Protein AF-A0AAQ3N7S5-F1 (afdb_monomer)

Foldseek 3Di:
DDDPDDDLPAAEQPDPLLPDDCCVQQVQQDPPAGDHLQRCLVVVVRLVPPSHCVVVVNVVNNCVVNVDDPCPCVVRQADPPVGNDPPPHDHPDDPPPDDPPPDDDPPPPPDPVPVVVVVVVVVVVVVVD

InterPro domains:
  IPR039307 GPI-anchored protein LORELEI-like [PTHR31533] (11-122)
  IPR058888 GPI-anchored protein LLG1-like domain [PF26578] (15-84)

Structure (mmCIF, N/CA/C/O backbone):
data_AF-A0AAQ3N7S5-F1
#
_entry.id   AF-A0AAQ3N7S5-F1
#
loop_
_atom_site.group_PDB
_atom_site.id
_atom_site.type_symbol
_atom_site.label_atom_id
_atom_site.label_alt_id
_atom_site.label_comp_id
_atom_site.label_asym_id
_atom_site.label_entity_id
_atom_site.label_seq_id
_atom_site.pdbx_PDB_ins_code
_atom_site.Cartn_x
_atom_site.Cartn_y
_atom_site.Cartn_z
_atom_site.occupancy
_atom_site.B_iso_or_equiv
_atom_site.auth_seq_id
_atom_site.auth_comp_id
_atom_site.auth_asym_id
_atom_site.auth_atom_id
_atom_site.pdbx_PDB_model_num
ATOM 1 N N . MET A 1 1 ? 23.655 20.680 -6.742 1.00 36.31 1 MET A N 1
ATOM 2 C CA . MET A 1 1 ? 22.828 19.786 -7.574 1.00 36.31 1 MET A CA 1
ATOM 3 C C . MET A 1 1 ? 23.211 18.390 -7.134 1.00 36.31 1 MET A C 1
ATOM 5 O O . MET A 1 1 ? 24.316 17.972 -7.435 1.00 36.31 1 MET A O 1
ATOM 9 N N . VAL A 1 2 ? 22.429 17.795 -6.232 1.00 39.31 2 VAL A N 1
ATOM 10 C CA . VAL A 1 2 ? 22.765 16.486 -5.655 1.00 39.31 2 VAL A CA 1
ATOM 11 C C . VAL A 1 2 ? 22.637 15.457 -6.771 1.00 39.31 2 VAL A C 1
ATOM 13 O O . VAL A 1 2 ? 21.566 15.323 -7.357 1.00 39.31 2 VAL A O 1
ATOM 16 N N . GLU A 1 3 ? 23.744 14.793 -7.093 1.00 46.81 3 GLU A N 1
ATOM 17 C CA . GLU A 1 3 ? 23.756 13.599 -7.929 1.00 46.81 3 GLU A CA 1
ATOM 18 C C . GLU A 1 3 ? 22.925 12.516 -7.241 1.00 46.81 3 GLU A C 1
ATOM 20 O O . GLU A 1 3 ? 23.340 11.946 -6.233 1.00 46.81 3 GLU A O 1
ATOM 25 N N . VAL A 1 4 ? 21.761 12.203 -7.805 1.00 54.94 4 VAL A N 1
ATOM 26 C CA . VAL A 1 4 ? 21.118 10.906 -7.584 1.00 54.94 4 VAL A CA 1
ATOM 27 C C . VAL A 1 4 ? 21.798 9.929 -8.540 1.00 54.94 4 VAL A C 1
ATOM 29 O O . VAL A 1 4 ? 21.282 9.572 -9.595 1.00 54.94 4 VAL A O 1
ATOM 32 N N . ILE A 1 5 ? 23.032 9.558 -8.204 1.00 64.88 5 ILE A N 1
ATOM 33 C CA . ILE A 1 5 ? 23.628 8.335 -8.725 1.00 64.88 5 ILE A CA 1
ATOM 34 C C . ILE A 1 5 ? 22.909 7.172 -8.041 1.00 64.88 5 ILE A C 1
ATOM 36 O O . ILE A 1 5 ? 23.002 7.012 -6.827 1.00 64.88 5 ILE A O 1
ATOM 40 N N . ASN A 1 6 ? 22.236 6.357 -8.856 1.00 59.03 6 ASN A N 1
ATOM 41 C CA . ASN A 1 6 ? 21.743 5.018 -8.525 1.00 59.03 6 ASN A CA 1
ATOM 42 C C . ASN A 1 6 ? 20.354 4.904 -7.870 1.00 59.03 6 ASN A C 1
ATOM 44 O O . ASN A 1 6 ? 20.206 4.253 -6.839 1.00 59.03 6 ASN A O 1
ATOM 48 N N . GLU A 1 7 ? 19.311 5.416 -8.523 1.00 49.72 7 GLU A N 1
ATOM 49 C CA . GLU A 1 7 ? 17.984 4.819 -8.358 1.00 49.72 7 GLU A CA 1
ATOM 50 C C . GLU A 1 7 ? 17.703 3.917 -9.553 1.00 49.72 7 GLU A C 1
ATOM 52 O O . GLU A 1 7 ? 17.741 4.331 -10.712 1.00 49.72 7 GLU A O 1
ATOM 57 N N . LYS A 1 8 ? 17.439 2.645 -9.256 1.00 59.12 8 LYS A N 1
ATOM 58 C CA . LYS A 1 8 ? 16.648 1.763 -10.107 1.00 59.12 8 LYS A CA 1
ATOM 59 C C . LYS A 1 8 ? 15.524 2.614 -10.706 1.00 59.12 8 LYS A C 1
ATOM 61 O O . LYS A 1 8 ? 14.742 3.177 -9.949 1.00 59.12 8 LYS A O 1
ATOM 66 N N . LEU A 1 9 ? 15.481 2.771 -12.030 1.00 61.06 9 LEU A N 1
ATOM 67 C CA . LEU A 1 9 ? 14.366 3.454 -12.680 1.00 61.06 9 LEU A CA 1
ATOM 68 C C . LEU A 1 9 ? 13.129 2.576 -12.463 1.00 61.06 9 LEU A C 1
ATOM 70 O O . LEU A 1 9 ? 12.853 1.686 -13.265 1.00 61.06 9 LEU A O 1
ATOM 74 N N . CYS A 1 10 ? 12.452 2.755 -11.331 1.00 75.94 10 CYS A N 1
ATOM 75 C CA . CYS A 1 10 ? 11.219 2.055 -11.034 1.00 75.94 10 CYS A CA 1
ATOM 76 C C . CYS A 1 10 ? 10.200 2.506 -12.075 1.00 75.94 10 CYS A C 1
ATOM 78 O O . CYS A 1 10 ? 9.909 3.698 -12.205 1.00 75.94 10 CYS A O 1
ATOM 80 N N . ALA A 1 11 ? 9.700 1.558 -12.862 1.00 91.19 11 ALA A N 1
ATOM 81 C CA . ALA A 1 11 ? 8.666 1.838 -13.837 1.00 91.19 11 ALA A CA 1
ATOM 82 C C . ALA A 1 11 ? 7.422 2.390 -13.128 1.00 91.19 11 ALA A C 1
ATOM 84 O O . ALA A 1 11 ? 7.128 2.046 -11.980 1.00 91.19 11 ALA A O 1
ATOM 85 N N . ALA A 1 12 ? 6.683 3.250 -13.825 1.00 92.19 12 ALA A N 1
ATOM 86 C CA . ALA A 1 12 ? 5.434 3.770 -13.297 1.00 92.19 12 ALA A CA 1
ATOM 87 C C . ALA A 1 12 ? 4.425 2.631 -13.088 1.00 92.19 12 ALA A C 1
ATOM 89 O O . ALA A 1 12 ? 4.245 1.776 -13.964 1.00 92.19 12 ALA A O 1
ATOM 90 N N . CYS A 1 13 ? 3.749 2.649 -11.943 1.00 93.81 13 CYS A N 1
ATOM 91 C CA . CYS A 1 13 ? 2.667 1.732 -11.643 1.00 93.81 13 CYS A CA 1
ATOM 92 C C . CYS A 1 13 ? 1.519 1.899 -12.641 1.00 93.81 13 CYS A C 1
ATOM 94 O O . CYS A 1 13 ? 1.099 3.018 -12.937 1.00 93.81 13 CYS A O 1
ATOM 96 N N . LYS A 1 14 ? 0.992 0.781 -13.146 1.00 95.06 14 LYS A N 1
ATOM 97 C CA . LYS A 1 14 ? -0.157 0.778 -14.066 1.00 95.06 14 LYS A CA 1
ATOM 98 C C . LYS A 1 14 ? -1.506 0.697 -13.351 1.00 95.06 14 LYS A C 1
ATOM 100 O O . LYS A 1 14 ? -2.534 0.902 -13.992 1.00 95.06 14 LYS A O 1
ATOM 105 N N . VAL A 1 15 ? -1.506 0.391 -12.054 1.00 95.25 15 VAL A N 1
ATOM 106 C CA . VAL A 1 15 ? -2.715 0.354 -11.229 1.00 95.25 15 VAL A CA 1
ATOM 107 C C . VAL A 1 15 ? -3.126 1.780 -10.882 1.00 95.25 15 VAL A C 1
ATOM 109 O O . VAL A 1 15 ? -2.343 2.553 -10.329 1.00 95.25 15 VAL A O 1
ATOM 112 N N . ASP A 1 16 ? -4.377 2.114 -11.178 1.00 95.19 16 ASP A N 1
ATOM 113 C CA . ASP A 1 16 ? -4.980 3.378 -10.776 1.00 95.19 16 ASP A CA 1
ATOM 114 C C . ASP A 1 16 ? -5.376 3.308 -9.298 1.00 95.19 16 ASP A C 1
ATOM 116 O O . ASP A 1 16 ? -6.499 2.926 -8.961 1.00 95.19 16 ASP A O 1
ATOM 120 N N . PHE A 1 17 ? -4.421 3.603 -8.413 1.00 94.88 17 PHE A N 1
ATOM 121 C CA . PHE A 1 17 ? -4.668 3.659 -6.973 1.00 94.88 17 PHE A CA 1
ATOM 122 C C . PHE A 1 17 ? -5.505 4.877 -6.569 1.00 94.88 17 PHE A C 1
ATOM 124 O O . PHE A 1 17 ? -6.259 4.786 -5.608 1.00 94.88 17 PHE A O 1
ATOM 131 N N . GLU A 1 18 ? -5.457 5.976 -7.322 1.00 94.00 18 GLU A N 1
ATOM 132 C CA . GLU A 1 18 ? -6.216 7.196 -7.019 1.00 94.00 18 GLU A CA 1
ATOM 133 C C . GLU A 1 18 ? -7.718 6.927 -6.913 1.00 94.00 18 GLU A C 1
ATOM 135 O O . GLU A 1 18 ? -8.377 7.383 -5.978 1.00 94.00 18 GLU A O 1
ATOM 140 N N . ASN A 1 19 ? -8.243 6.118 -7.835 1.00 93.19 19 ASN A N 1
ATOM 141 C CA . ASN A 1 19 ? -9.672 5.832 -7.937 1.00 93.19 19 ASN A CA 1
ATOM 142 C C . ASN A 1 19 ? -10.103 4.529 -7.235 1.00 93.19 19 ASN A C 1
ATOM 144 O O . ASN A 1 19 ? -11.203 4.027 -7.482 1.00 93.19 19 ASN A O 1
ATOM 148 N N . GLN A 1 20 ? -9.275 3.963 -6.347 1.00 93.25 20 GLN A N 1
ATOM 149 C CA . GLN A 1 20 ? -9.645 2.758 -5.592 1.00 93.25 20 GLN A CA 1
ATOM 150 C C . GLN A 1 20 ? -10.631 3.037 -4.454 1.00 93.25 20 GLN A C 1
ATOM 152 O O . GLN A 1 20 ? -10.735 4.134 -3.906 1.00 93.25 20 GLN A O 1
ATOM 157 N N . ASN A 1 21 ? -11.356 1.994 -4.038 1.00 91.44 21 ASN A N 1
ATOM 158 C CA . ASN A 1 21 ? -12.276 2.084 -2.908 1.00 91.44 21 ASN A CA 1
ATOM 159 C C . ASN A 1 21 ? -11.536 1.958 -1.563 1.00 91.44 21 ASN A C 1
ATOM 161 O O . ASN A 1 21 ? -11.380 0.869 -1.003 1.00 91.44 21 ASN A O 1
ATOM 165 N N . TYR A 1 22 ? -11.151 3.102 -1.002 1.00 89.31 22 TYR A N 1
ATOM 166 C CA . TYR A 1 22 ? -10.499 3.193 0.309 1.00 89.31 22 TYR A CA 1
ATOM 167 C C . TYR A 1 22 ? -11.436 2.971 1.503 1.00 89.31 22 TYR A C 1
ATOM 169 O O . TYR A 1 22 ? -10.962 2.880 2.637 1.00 89.31 22 TYR A O 1
ATOM 177 N N . THR A 1 23 ? -12.755 2.850 1.304 1.00 88.44 23 THR A N 1
ATOM 178 C CA . THR A 1 23 ? -13.701 2.597 2.405 1.00 88.44 23 THR A CA 1
ATOM 179 C C . THR A 1 23 ? -13.43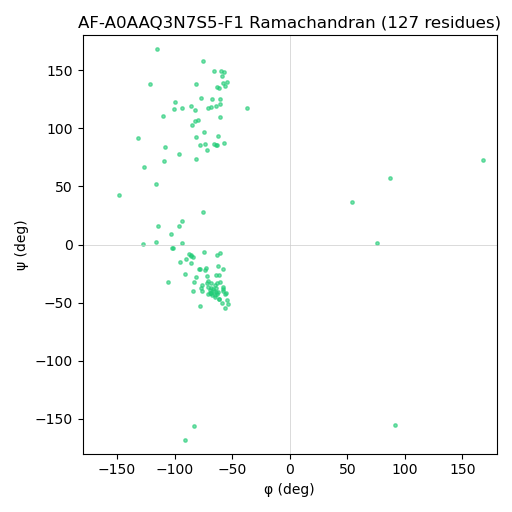1 1.256 3.079 1.00 88.44 23 THR A C 1
ATOM 181 O O . THR A 1 23 ? -13.580 1.151 4.295 1.00 88.44 23 THR A O 1
ATOM 184 N N . VAL A 1 24 ? -12.967 0.244 2.336 1.00 82.56 24 VAL A N 1
ATOM 185 C CA . VAL A 1 24 ? -12.585 -1.063 2.904 1.00 82.56 24 VAL A CA 1
ATOM 186 C C . VAL A 1 24 ? -11.493 -0.900 3.963 1.00 82.56 24 VAL A C 1
ATOM 188 O O . VAL A 1 24 ? -11.552 -1.538 5.010 1.00 82.56 24 VAL A O 1
ATOM 191 N N . LEU A 1 25 ? -10.544 0.010 3.731 1.00 83.69 25 LEU A N 1
ATOM 192 C CA . LEU A 1 25 ? -9.476 0.310 4.673 1.00 83.69 25 LEU A CA 1
ATOM 193 C C . LEU A 1 25 ? -9.970 1.206 5.816 1.00 83.69 25 LEU A C 1
ATOM 195 O O . LEU A 1 25 ? -9.833 0.848 6.980 1.00 83.69 25 LEU A O 1
ATOM 199 N N . THR A 1 26 ? -10.602 2.340 5.515 1.00 85.69 26 THR A N 1
ATOM 200 C CA . THR A 1 26 ? -10.952 3.354 6.530 1.00 85.69 26 THR A CA 1
ATOM 201 C C . THR A 1 26 ? -12.115 2.961 7.443 1.00 85.69 26 THR A C 1
ATOM 203 O O . THR A 1 26 ? -12.238 3.481 8.556 1.00 85.69 26 THR A O 1
ATOM 206 N N . SER A 1 27 ? -12.971 2.027 7.018 1.00 83.62 27 SER A N 1
ATOM 207 C CA . SER A 1 27 ? -14.046 1.493 7.864 1.00 83.62 27 SER A CA 1
ATOM 208 C C . SER A 1 27 ? -13.538 0.493 8.904 1.00 83.62 27 SER A C 1
ATOM 210 O O . SER A 1 27 ? -14.054 0.489 10.022 1.00 83.62 27 SER A O 1
ATOM 212 N N . GLN A 1 28 ? -12.519 -0.300 8.560 1.00 75.19 28 GLN A N 1
ATOM 213 C CA . GLN A 1 28 ? -12.053 -1.437 9.362 1.00 75.19 28 GLN A CA 1
ATOM 214 C C . GLN A 1 28 ? -10.737 -1.166 10.100 1.00 75.19 28 GLN A C 1
ATOM 216 O O . GLN A 1 28 ? -10.518 -1.666 11.200 1.00 75.19 28 GLN A O 1
ATOM 221 N N . CYS A 1 29 ? -9.858 -0.355 9.518 1.00 76.56 29 CYS A N 1
ATOM 222 C CA . CYS A 1 29 ? -8.525 -0.078 10.031 1.00 76.56 29 CYS A CA 1
ATOM 223 C C . CYS A 1 29 ? -8.549 1.220 10.854 1.00 76.56 29 CYS A C 1
ATOM 225 O O . CYS A 1 29 ? -8.181 2.295 10.374 1.00 76.56 29 CYS A O 1
ATOM 227 N N . LYS A 1 30 ?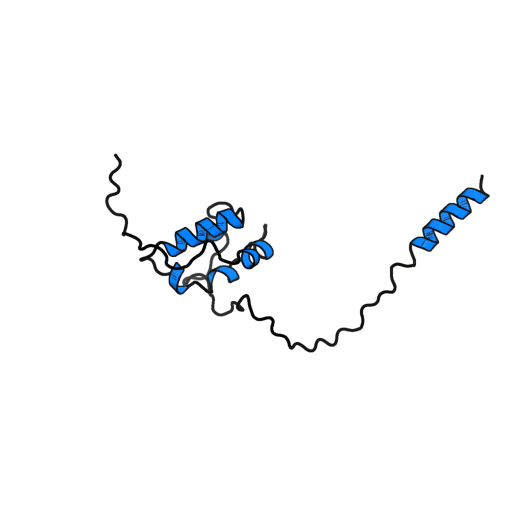 -9.046 1.135 12.094 1.00 77.19 30 LYS A N 1
ATOM 228 C CA . LYS A 1 30 ? -9.177 2.270 13.024 1.00 77.19 30 LYS A CA 1
ATOM 229 C C . LYS A 1 30 ? -8.402 2.007 14.305 1.00 77.19 30 LYS A C 1
ATOM 231 O O . LYS A 1 30 ? -8.478 0.924 14.864 1.00 77.19 30 LYS A O 1
ATOM 236 N N . GLY A 1 31 ? -7.710 3.024 14.809 1.00 68.50 31 GLY A N 1
ATOM 237 C CA . GLY A 1 31 ? -6.961 2.901 16.055 1.00 68.50 31 GLY A CA 1
ATOM 238 C C . GLY A 1 31 ? -7.839 2.473 17.241 1.00 68.50 31 GLY A C 1
ATOM 239 O O . GLY A 1 31 ? -9.016 2.838 17.289 1.00 68.50 31 GLY A O 1
ATOM 240 N N . PRO A 1 32 ? -7.272 1.729 18.212 1.00 66.19 32 PRO A N 1
ATOM 241 C CA . PRO A 1 32 ? -5.849 1.380 18.343 1.00 66.19 32 PRO A CA 1
ATOM 242 C C . PRO A 1 32 ? -5.401 0.132 17.556 1.00 66.19 32 PRO A C 1
ATOM 244 O O . PRO A 1 32 ? -4.202 -0.042 17.351 1.00 66.19 32 PRO A O 1
ATOM 247 N N . GLN A 1 33 ? -6.327 -0.717 17.102 1.00 65.94 33 GLN A N 1
ATO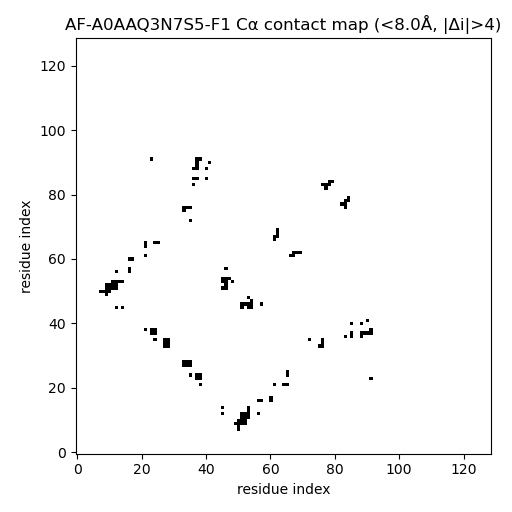M 248 C CA . GLN A 1 33 ? -6.021 -1.958 16.381 1.00 65.94 33 GLN A CA 1
ATOM 249 C C . GLN A 1 33 ? -6.221 -1.754 14.874 1.00 65.94 33 GLN A C 1
ATOM 251 O O . GLN A 1 33 ? -7.335 -1.522 14.424 1.00 65.94 33 GLN A O 1
ATOM 256 N N . TYR A 1 34 ? -5.158 -1.878 14.081 1.00 68.06 34 TYR A N 1
ATOM 257 C CA . TYR A 1 34 ? -5.184 -1.607 12.639 1.00 68.06 34 TYR A CA 1
ATOM 258 C C . TYR A 1 34 ? -5.080 -2.908 11.817 1.00 68.06 34 TYR A C 1
ATOM 260 O O . TYR A 1 34 ? -3.970 -3.268 11.437 1.00 68.06 34 TYR A O 1
ATOM 268 N N . PRO A 1 35 ? -6.180 -3.651 11.559 1.00 63.84 35 PRO A N 1
ATOM 269 C CA . PRO A 1 35 ? -6.170 -4.868 10.742 1.00 63.84 35 PRO A CA 1
ATOM 270 C C . PRO A 1 35 ? -6.290 -4.528 9.238 1.00 63.84 35 PRO A C 1
ATOM 272 O O . PRO A 1 35 ? -7.385 -4.231 8.766 1.00 63.84 35 PRO A O 1
ATOM 275 N N . PRO A 1 36 ? -5.213 -4.574 8.433 1.00 60.69 36 PRO A N 1
ATOM 276 C CA . PRO A 1 36 ? -5.177 -3.868 7.144 1.00 60.69 36 PRO A CA 1
ATOM 277 C C . PRO A 1 36 ? -5.066 -4.785 5.922 1.00 60.69 36 PRO A C 1
ATOM 279 O O . PRO A 1 36 ? -4.989 -4.303 4.795 1.00 60.69 36 PRO A O 1
ATOM 282 N N . LYS A 1 37 ? -5.054 -6.110 6.125 1.00 71.00 37 LYS A N 1
ATOM 283 C CA . LYS A 1 37 ? -4.705 -7.085 5.080 1.00 71.00 37 LYS A CA 1
ATOM 284 C C . LYS A 1 37 ? -5.667 -7.042 3.880 1.00 71.00 37 LYS A C 1
ATOM 286 O O . LYS A 1 37 ? -5.275 -7.354 2.767 1.00 71.00 37 LYS A O 1
ATOM 291 N N . GLN A 1 38 ? -6.913 -6.607 4.077 1.00 77.88 38 GLN A N 1
ATOM 292 C CA . GLN A 1 38 ? -7.976 -6.759 3.080 1.00 77.88 38 GLN A CA 1
ATOM 293 C C . GLN A 1 38 ? -7.858 -5.866 1.838 1.00 77.88 38 GLN A C 1
ATOM 295 O O . GLN A 1 38 ? -8.264 -6.287 0.759 1.00 77.88 38 GLN A O 1
ATOM 300 N N . PHE A 1 39 ? -7.325 -4.648 1.977 1.00 85.88 39 PHE A N 1
ATOM 301 C CA . PHE A 1 39 ? -7.253 -3.699 0.860 1.00 85.88 39 PHE A CA 1
ATOM 302 C C . PHE A 1 39 ? -6.140 -4.048 -0.135 1.00 85.88 39 PHE A C 1
ATOM 304 O O . PHE A 1 39 ? -6.342 -3.927 -1.337 1.00 85.88 39 PHE A O 1
ATOM 311 N N . ALA A 1 40 ? -4.979 -4.481 0.362 1.00 88.50 40 ALA A N 1
ATOM 312 C CA . ALA A 1 40 ? -3.787 -4.675 -0.462 1.00 88.50 40 ALA A CA 1
ATOM 313 C C . ALA A 1 40 ? -3.774 -6.013 -1.220 1.00 88.50 40 ALA A C 1
ATOM 315 O O . ALA A 1 40 ? -3.183 -6.101 -2.290 1.00 88.50 40 ALA A O 1
ATOM 316 N N . CYS A 1 41 ? -4.434 -7.051 -0.697 1.00 88.88 41 CYS A N 1
ATOM 317 C CA . CYS A 1 41 ? -4.347 -8.398 -1.267 1.00 88.88 41 CYS A 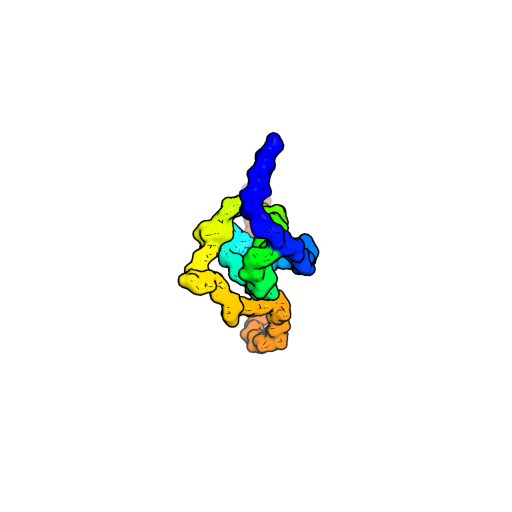CA 1
ATOM 318 C C . CYS A 1 41 ? -4.775 -8.543 -2.738 1.00 88.88 41 CYS A C 1
ATOM 320 O O . CYS A 1 41 ? -4.117 -9.299 -3.447 1.00 88.88 41 CYS A O 1
ATOM 322 N N . PRO A 1 42 ? -5.800 -7.834 -3.248 1.00 90.50 42 PRO A N 1
ATOM 323 C CA . PRO A 1 42 ? -6.124 -7.861 -4.676 1.00 90.50 42 PRO A CA 1
ATOM 324 C C . PRO A 1 42 ? -5.013 -7.331 -5.596 1.00 90.50 42 PRO A C 1
ATOM 326 O O . PRO A 1 42 ? -5.048 -7.611 -6.787 1.00 90.50 42 PRO A O 1
ATOM 329 N N . PHE A 1 43 ? -4.053 -6.576 -5.055 1.00 92.00 43 PHE A N 1
ATOM 330 C CA . PHE A 1 43 ? -2.963 -5.929 -5.792 1.00 92.00 43 PHE A CA 1
ATOM 331 C C . PHE A 1 43 ? -1.590 -6.505 -5.421 1.00 92.00 43 PHE A C 1
ATOM 333 O O . PHE A 1 43 ? -0.574 -5.865 -5.678 1.00 92.00 43 PHE A O 1
ATOM 340 N N . ALA A 1 44 ? -1.551 -7.679 -4.774 1.00 91.19 44 ALA A N 1
ATOM 341 C CA . ALA A 1 44 ? -0.327 -8.259 -4.224 1.00 91.19 44 ALA A CA 1
ATOM 342 C C . ALA A 1 44 ? 0.779 -8.415 -5.280 1.00 91.19 44 ALA A C 1
ATOM 344 O O . ALA A 1 44 ? 1.929 -8.097 -4.997 1.00 91.19 44 ALA A O 1
ATOM 345 N N . ASP A 1 45 ? 0.439 -8.849 -6.493 1.00 92.38 45 ASP A N 1
ATOM 346 C CA . ASP A 1 45 ? 1.418 -9.035 -7.568 1.00 92.38 45 ASP A CA 1
ATOM 347 C C . ASP A 1 45 ? 2.044 -7.702 -8.005 1.00 92.38 45 ASP A C 1
ATOM 349 O O . ASP A 1 45 ? 3.265 -7.604 -8.124 1.00 92.38 45 ASP A O 1
ATOM 353 N N . ASP A 1 46 ? 1.229 -6.653 -8.161 1.00 94.06 46 ASP A N 1
ATOM 354 C CA . ASP A 1 46 ? 1.691 -5.325 -8.577 1.00 94.06 46 ASP A CA 1
ATOM 355 C C . ASP A 1 46 ? 2.562 -4.658 -7.504 1.00 94.06 46 ASP A C 1
ATOM 357 O O . ASP A 1 46 ? 3.602 -4.075 -7.805 1.00 94.06 46 ASP A O 1
ATOM 361 N N . ILE A 1 47 ? 2.159 -4.737 -6.231 1.00 91.69 47 ILE A N 1
ATOM 362 C CA . ILE A 1 47 ? 2.883 -4.079 -5.131 1.00 91.69 47 ILE A CA 1
ATOM 363 C C . ILE A 1 47 ? 4.131 -4.849 -4.691 1.00 91.69 47 ILE A C 1
ATOM 365 O O . ILE A 1 47 ? 5.022 -4.251 -4.090 1.00 91.69 47 ILE A O 1
ATOM 369 N N . ASN A 1 48 ? 4.206 -6.152 -4.978 1.00 91.38 48 ASN A N 1
ATOM 370 C CA . ASN A 1 48 ? 5.403 -6.959 -4.742 1.00 91.38 48 ASN A CA 1
ATOM 371 C C . ASN A 1 48 ? 6.398 -6.890 -5.915 1.00 91.38 48 ASN A C 1
ATOM 373 O O . ASN A 1 48 ? 7.534 -7.351 -5.773 1.00 91.38 48 ASN A O 1
ATOM 377 N N . ASP A 1 49 ? 6.021 -6.299 -7.054 1.00 92.06 49 ASP A N 1
ATOM 378 C CA . ASP A 1 49 ? 6.944 -6.052 -8.159 1.00 92.06 49 ASP A CA 1
ATOM 379 C C . ASP A 1 49 ? 7.896 -4.893 -7.836 1.00 92.06 49 ASP A C 1
ATOM 381 O O . ASP A 1 49 ? 7.616 -3.713 -8.063 1.00 92.06 49 ASP A O 1
ATOM 385 N N . LEU A 1 50 ? 9.090 -5.261 -7.368 1.00 89.88 50 LEU A N 1
ATOM 386 C CA . LEU A 1 50 ? 10.168 -4.332 -7.037 1.00 89.88 50 LEU A CA 1
ATOM 387 C C . LEU A 1 50 ? 10.693 -3.536 -8.245 1.00 89.88 50 LEU A C 1
ATOM 389 O O . LEU A 1 50 ? 11.569 -2.689 -8.059 1.00 89.88 50 LEU A O 1
ATOM 393 N N . SER A 1 51 ? 10.291 -3.852 -9.480 1.00 91.44 51 SER A N 1
ATOM 394 C CA . SER A 1 51 ? 10.661 -3.095 -10.683 1.00 91.44 51 SER A CA 1
ATOM 395 C C . SER A 1 51 ? 9.770 -1.876 -10.934 1.00 91.44 51 SER A C 1
ATOM 397 O O . SER A 1 51 ? 10.128 -1.035 -11.760 1.00 91.44 51 SER A O 1
ATOM 399 N N . THR A 1 52 ? 8.658 -1.745 -10.205 1.00 91.94 52 THR A N 1
ATOM 400 C CA . THR A 1 52 ? 7.720 -0.622 -10.310 1.00 91.94 52 THR A CA 1
ATOM 401 C C . THR A 1 52 ? 7.667 0.192 -9.020 1.00 91.94 52 THR A C 1
ATOM 403 O O . THR A 1 52 ? 8.157 -0.229 -7.975 1.00 91.94 52 THR A O 1
ATOM 406 N N . ASN A 1 53 ? 7.044 1.369 -9.076 1.00 93.25 53 ASN A N 1
ATOM 407 C CA . ASN A 1 53 ? 6.747 2.179 -7.894 1.00 93.25 53 ASN A CA 1
ATOM 408 C C . ASN A 1 53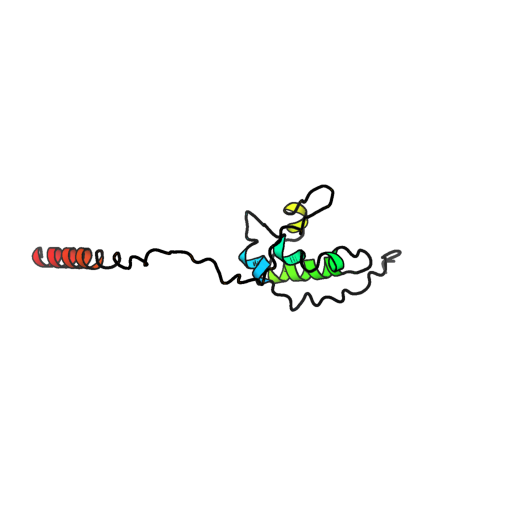 ? 5.338 1.923 -7.311 1.00 93.25 53 ASN A C 1
ATOM 410 O O . ASN A 1 53 ? 4.812 2.773 -6.590 1.00 93.25 53 ASN A O 1
ATOM 414 N N . CYS A 1 54 ? 4.699 0.783 -7.613 1.00 94.50 54 CYS A N 1
ATOM 415 C CA . CYS A 1 54 ? 3.323 0.503 -7.181 1.00 94.50 54 CYS A CA 1
ATOM 416 C C . CYS A 1 54 ? 3.134 0.542 -5.661 1.00 94.50 54 CYS A C 1
ATOM 418 O O . CYS A 1 54 ? 2.139 1.095 -5.191 1.00 94.50 54 CYS A O 1
ATOM 420 N N . ALA A 1 55 ? 4.085 0.013 -4.886 1.00 91.94 55 ALA A N 1
ATOM 421 C CA . ALA A 1 55 ? 4.012 0.050 -3.426 1.00 91.94 55 ALA A CA 1
ATOM 422 C C . ALA A 1 55 ? 3.997 1.491 -2.886 1.00 91.94 55 ALA A C 1
ATOM 424 O O . ALA A 1 55 ? 3.144 1.836 -2.065 1.00 91.94 55 ALA A O 1
ATOM 425 N N . ASP A 1 56 ? 4.889 2.349 -3.387 1.00 92.31 56 ASP A N 1
ATOM 426 C CA . ASP A 1 56 ? 4.997 3.746 -2.954 1.00 92.31 56 ASP A CA 1
ATOM 427 C C . ASP A 1 56 ? 3.737 4.542 -3.302 1.00 92.31 56 ASP A C 1
ATOM 429 O O . ASP A 1 56 ? 3.190 5.263 -2.460 1.00 92.31 56 ASP A O 1
ATOM 433 N N . VAL A 1 57 ? 3.231 4.366 -4.528 1.00 94.31 57 VAL A N 1
ATOM 434 C CA . VAL A 1 57 ? 1.991 5.003 -4.989 1.00 94.31 57 VAL A CA 1
ATOM 435 C C . VAL A 1 57 ? 0.807 4.546 -4.133 1.00 94.31 57 VAL A C 1
ATOM 437 O O . VAL A 1 57 ? 0.052 5.387 -3.640 1.00 94.31 57 VAL A O 1
ATOM 440 N N . MET A 1 58 ? 0.670 3.240 -3.877 1.00 93.56 58 MET A N 1
ATOM 441 C CA . MET A 1 58 ? -0.399 2.701 -3.033 1.00 93.56 58 MET A CA 1
ATOM 442 C C . MET A 1 58 ? -0.354 3.298 -1.620 1.00 93.56 58 MET A C 1
ATOM 444 O O . MET A 1 58 ? -1.377 3.779 -1.126 1.00 93.56 58 MET A O 1
ATOM 448 N N . PHE A 1 59 ? 0.811 3.293 -0.962 1.00 91.38 59 PHE A N 1
ATOM 449 C CA . PHE A 1 59 ? 0.942 3.825 0.397 1.00 91.38 59 PHE A CA 1
ATOM 450 C C . PHE A 1 59 ? 0.693 5.331 0.462 1.00 91.38 59 PHE A C 1
ATOM 452 O O . PHE A 1 59 ? 0.096 5.795 1.435 1.00 91.38 59 PHE A O 1
ATOM 459 N N . SER A 1 60 ? 1.086 6.088 -0.563 1.00 92.69 60 SER A N 1
ATOM 460 C CA . SER A 1 60 ? 0.775 7.516 -0.662 1.00 92.69 60 SER A CA 1
ATOM 461 C C . SER A 1 60 ? -0.736 7.755 -0.589 1.00 92.69 60 SER A C 1
ATOM 463 O O . SER A 1 60 ? -1.211 8.449 0.316 1.00 92.69 60 SER A O 1
ATOM 465 N N . TYR A 1 61 ? -1.512 7.094 -1.455 1.00 94.38 61 TYR A N 1
ATOM 466 C CA . TYR A 1 61 ? -2.967 7.259 -1.474 1.00 94.38 61 TYR A CA 1
ATOM 467 C C . TYR A 1 61 ? -3.644 6.709 -0.206 1.00 94.38 61 TYR A C 1
ATOM 469 O O . TYR A 1 61 ? -4.541 7.346 0.350 1.00 94.38 61 TYR A O 1
ATOM 477 N N . ILE A 1 62 ? -3.174 5.576 0.327 1.00 91.19 62 ILE A N 1
ATOM 478 C CA . ILE A 1 62 ? -3.638 5.051 1.622 1.00 91.19 62 ILE A CA 1
ATOM 479 C C . ILE A 1 62 ? -3.484 6.104 2.728 1.00 91.19 62 ILE A C 1
ATOM 481 O O . ILE A 1 62 ? -4.421 6.339 3.498 1.00 91.19 62 ILE A O 1
ATOM 485 N N . ASN A 1 63 ? -2.317 6.741 2.817 1.00 90.50 63 ASN A N 1
ATOM 486 C CA . ASN A 1 63 ? -2.020 7.690 3.883 1.00 90.50 63 ASN A CA 1
ATOM 487 C C . ASN A 1 63 ? -2.863 8.961 3.758 1.00 90.50 63 ASN A C 1
ATOM 489 O O . ASN A 1 63 ? -3.387 9.426 4.771 1.00 90.50 63 ASN A O 1
ATOM 493 N N . ILE A 1 64 ? -3.056 9.497 2.546 1.00 92.44 64 ILE A N 1
ATOM 494 C CA . ILE A 1 64 ? -3.855 10.720 2.362 1.00 92.44 64 ILE A CA 1
ATOM 495 C C . ILE A 1 64 ? -5.355 10.475 2.586 1.00 92.44 64 ILE A C 1
ATOM 497 O O . ILE A 1 64 ? -5.994 11.269 3.278 1.00 92.44 64 ILE A O 1
ATOM 501 N N . TYR A 1 65 ? -5.925 9.370 2.085 1.00 91.56 65 TYR A N 1
ATOM 502 C CA . TYR A 1 65 ? -7.361 9.095 2.234 1.00 91.56 65 TYR A CA 1
ATOM 503 C C . TYR A 1 65 ? -7.716 8.595 3.633 1.00 91.56 65 TYR A C 1
ATOM 505 O O . TYR A 1 65 ? -8.763 8.949 4.178 1.00 91.56 65 TYR A O 1
ATOM 513 N N . GLY A 1 66 ? -6.845 7.785 4.232 1.00 88.62 66 GLY A N 1
ATOM 514 C CA . GLY A 1 66 ? -7.039 7.256 5.578 1.00 88.62 66 GLY A CA 1
ATOM 515 C C . GLY A 1 66 ? -6.548 8.165 6.699 1.00 88.62 66 GLY A C 1
ATOM 516 O O . GLY A 1 66 ? -6.858 7.904 7.860 1.00 88.62 66 GLY A O 1
ATOM 517 N N . LYS A 1 67 ? -5.812 9.237 6.370 1.00 90.12 67 LYS A N 1
ATOM 518 C CA . LYS A 1 67 ? -5.125 10.116 7.334 1.00 90.12 67 LYS A CA 1
ATOM 519 C C . LYS A 1 67 ? -4.203 9.329 8.275 1.00 90.12 67 LYS A C 1
ATOM 521 O O . LYS A 1 67 ? -4.106 9.637 9.464 1.00 90.12 67 LYS A O 1
ATOM 526 N N . TYR A 1 68 ? -3.555 8.289 7.752 1.00 88.12 68 TYR A N 1
ATOM 527 C CA . TYR A 1 68 ? -2.669 7.435 8.537 1.00 88.12 68 TYR A CA 1
ATOM 528 C C . TYR A 1 68 ? -1.282 8.071 8.683 1.00 88.12 68 TYR A C 1
ATOM 530 O O . TYR A 1 68 ? -0.749 8.612 7.711 1.00 88.12 68 TYR A O 1
ATOM 538 N N . PRO A 1 69 ? -0.669 8.009 9.879 1.00 88.81 69 PRO A N 1
ATOM 539 C CA . PRO A 1 69 ? 0.687 8.492 10.068 1.00 88.81 69 PRO A CA 1
ATOM 540 C C . PRO A 1 69 ? 1.694 7.638 9.279 1.00 88.81 69 PRO A C 1
ATOM 542 O O . PRO A 1 69 ? 1.496 6.425 9.119 1.00 88.81 69 PRO A O 1
ATOM 545 N N . PRO A 1 70 ? 2.804 8.242 8.818 1.00 86.62 70 PRO A N 1
ATOM 546 C CA . PRO A 1 70 ? 3.841 7.520 8.096 1.00 86.62 70 PRO A CA 1
ATOM 547 C C . PRO A 1 70 ? 4.398 6.376 8.949 1.00 86.62 70 PRO A C 1
ATOM 549 O O . PRO A 1 70 ? 4.595 6.507 10.156 1.00 86.62 70 PRO A O 1
ATOM 552 N N . GLY A 1 71 ? 4.631 5.229 8.313 1.00 84.88 71 GLY A N 1
ATOM 553 C CA . GLY A 1 71 ? 5.155 4.037 8.979 1.00 84.88 71 GLY A CA 1
ATOM 554 C C . GLY A 1 71 ? 4.145 3.271 9.839 1.00 84.88 71 GLY A C 1
ATOM 555 O 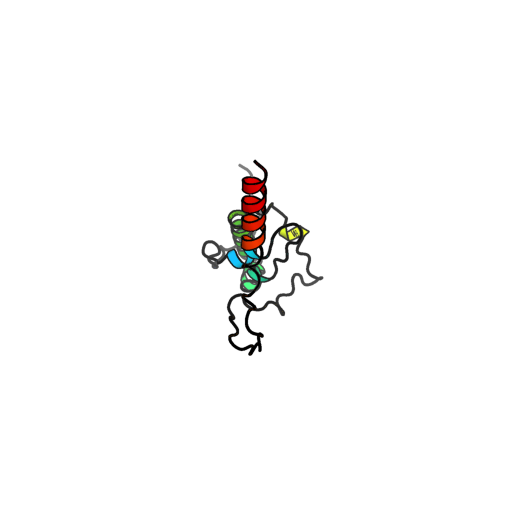O . GLY A 1 71 ? 4.525 2.253 10.415 1.00 84.88 71 GLY A O 1
ATOM 556 N N . LEU A 1 72 ? 2.869 3.679 9.922 1.00 86.56 72 LEU A N 1
ATOM 557 C CA . LEU A 1 72 ? 1.855 2.931 10.680 1.00 86.56 72 LEU A CA 1
ATOM 558 C C . LEU A 1 72 ? 1.803 1.463 10.246 1.00 86.56 72 LEU A C 1
ATOM 560 O O . LEU A 1 72 ? 1.896 0.563 11.079 1.00 86.56 72 LEU A O 1
ATOM 564 N N . PHE A 1 73 ? 1.697 1.226 8.938 1.00 83.62 73 PHE A N 1
ATOM 565 C CA . PHE A 1 73 ? 1.539 -0.122 8.408 1.00 83.62 73 PHE A CA 1
ATOM 566 C C . PHE A 1 73 ? 2.807 -0.963 8.570 1.00 83.62 73 PHE A C 1
ATOM 568 O O . PHE A 1 73 ? 2.713 -2.108 8.990 1.00 83.62 73 PHE A O 1
ATOM 575 N N . ALA A 1 74 ? 3.994 -0.386 8.377 1.00 83.38 74 ALA A N 1
ATOM 576 C CA . ALA A 1 74 ? 5.256 -1.086 8.632 1.00 83.38 74 ALA A CA 1
ATOM 577 C C . ALA A 1 74 ? 5.410 -1.524 10.104 1.00 83.38 74 ALA A C 1
ATOM 579 O O . ALA A 1 74 ? 6.003 -2.562 10.396 1.00 83.38 74 ALA A O 1
ATOM 580 N N . ASN A 1 75 ? 4.853 -0.750 11.042 1.00 81.94 75 ASN A N 1
ATOM 581 C CA . ASN A 1 75 ? 4.932 -1.055 12.469 1.00 81.94 75 ASN A CA 1
ATOM 582 C C . ASN A 1 75 ? 3.854 -2.038 12.940 1.00 81.94 75 ASN A C 1
ATOM 584 O O . ASN A 1 75 ? 4.146 -2.909 13.758 1.00 81.94 75 ASN A O 1
ATOM 588 N N . GLN A 1 76 ? 2.625 -1.896 12.439 1.00 79.56 76 GLN A N 1
ATOM 589 C CA . GLN A 1 76 ? 1.468 -2.676 12.893 1.00 79.56 76 GLN A 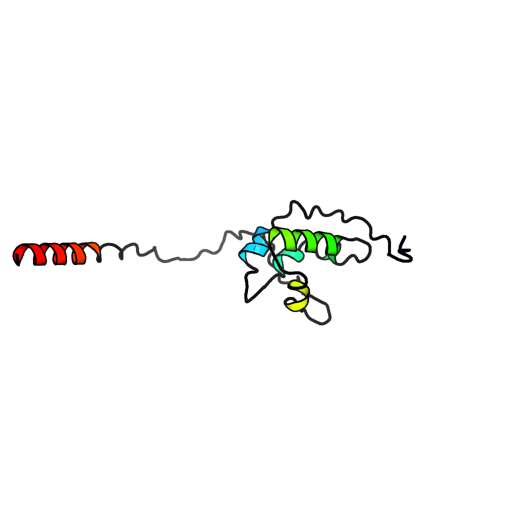CA 1
ATOM 590 C C . GLN A 1 76 ? 1.259 -3.972 12.104 1.00 79.56 76 GLN A C 1
ATOM 592 O O . GLN A 1 76 ? 0.677 -4.927 12.612 1.00 79.56 76 GLN A O 1
ATOM 597 N N . CYS A 1 77 ? 1.726 -4.022 10.858 1.00 76.81 77 CYS A N 1
ATOM 598 C CA . CYS A 1 77 ? 1.389 -5.078 9.905 1.00 76.81 77 CYS A CA 1
ATOM 599 C C . CYS A 1 77 ? 2.613 -5.946 9.685 1.00 76.81 77 CYS A C 1
ATOM 601 O O . CYS A 1 77 ? 3.256 -5.898 8.639 1.00 76.81 77 CYS A O 1
ATOM 603 N N . LYS A 1 78 ? 2.945 -6.732 10.703 1.00 74.00 78 LYS A N 1
ATOM 604 C CA . LYS A 1 78 ? 3.979 -7.755 10.597 1.00 74.00 78 LYS A CA 1
ATOM 605 C C . LYS A 1 78 ? 3.297 -9.066 10.241 1.00 74.00 78 LYS A C 1
ATOM 607 O O . LYS A 1 78 ? 2.407 -9.520 10.957 1.00 74.00 78 LYS A O 1
ATOM 612 N N . GLY A 1 79 ? 3.638 -9.589 9.071 1.00 74.94 79 GLY A N 1
ATOM 613 C CA . GLY A 1 79 ? 3.302 -10.955 8.703 1.00 74.94 79 GLY A CA 1
ATOM 614 C C . GLY A 1 79 ? 4.324 -11.935 9.273 1.00 74.94 79 GLY A C 1
ATOM 615 O O . GLY A 1 79 ? 5.018 -11.616 10.240 1.00 74.94 79 GLY A O 1
ATOM 616 N N . ASP A 1 80 ? 4.430 -13.091 8.633 1.00 76.81 80 ASP A N 1
ATOM 617 C CA . ASP A 1 80 ? 5.441 -14.096 8.956 1.00 76.81 80 ASP A CA 1
ATOM 618 C C . ASP A 1 80 ? 6.705 -13.862 8.104 1.00 76.81 80 ASP A C 1
ATOM 620 O O . ASP A 1 80 ? 6.836 -12.832 7.440 1.00 76.81 80 ASP A O 1
ATOM 624 N N . GLU A 1 81 ? 7.645 -14.809 8.082 1.00 79.81 81 GLU A N 1
ATOM 625 C CA . GLU A 1 81 ? 8.896 -14.702 7.303 1.00 79.81 81 GLU A CA 1
ATOM 626 C C . GLU A 1 81 ? 8.670 -14.501 5.791 1.00 79.81 81 GLU A C 1
ATOM 628 O O . GLU A 1 81 ? 9.537 -13.980 5.094 1.00 79.81 81 GLU A O 1
ATOM 633 N N . LEU A 1 82 ? 7.487 -14.874 5.292 1.00 78.50 82 LEU A N 1
ATOM 634 C CA . LEU A 1 82 ? 7.058 -14.705 3.900 1.00 78.50 82 LEU A CA 1
ATOM 635 C C . LEU A 1 82 ? 6.260 -13.411 3.658 1.00 78.50 82 LEU A C 1
ATOM 637 O O . LEU A 1 82 ? 5.809 -13.161 2.543 1.00 78.50 82 LEU A O 1
ATOM 641 N N . GLY A 1 83 ? 6.064 -12.588 4.689 1.00 79.81 83 GLY A N 1
ATOM 642 C CA . GLY A 1 83 ? 5.237 -11.388 4.633 1.00 79.81 83 GLY A CA 1
ATOM 643 C C . GLY A 1 83 ? 3.780 -11.640 5.024 1.00 79.81 83 GLY A C 1
ATOM 644 O O . GLY A 1 83 ? 3.458 -12.521 5.824 1.00 79.81 83 GLY A O 1
ATOM 645 N N . LEU A 1 84 ? 2.881 -10.790 4.527 1.00 82.62 84 LEU A N 1
ATOM 646 C CA . LEU A 1 84 ? 1.459 -10.837 4.865 1.00 82.62 84 LEU A CA 1
ATOM 647 C C . LEU A 1 84 ? 0.738 -11.884 4.005 1.00 82.62 84 LEU A C 1
ATOM 649 O O . LEU A 1 84 ? 0.618 -11.709 2.798 1.00 82.62 84 LEU A O 1
ATOM 653 N N . ASP A 1 85 ? 0.206 -12.936 4.634 1.00 84.25 85 ASP A N 1
ATOM 654 C CA . ASP A 1 85 ? -0.612 -13.931 3.930 1.00 84.25 85 ASP A CA 1
ATOM 655 C C . ASP A 1 85 ? -1.954 -13.341 3.454 1.00 84.25 85 ASP A C 1
ATOM 657 O O . ASP A 1 85 ? -2.743 -12.811 4.247 1.00 84.25 85 ASP A O 1
ATOM 661 N N . CYS A 1 86 ? -2.207 -13.479 2.151 1.00 84.12 86 CYS A N 1
ATOM 662 C CA . CYS A 1 86 ? -3.429 -13.066 1.464 1.00 84.12 86 CYS A CA 1
ATOM 663 C C . CYS A 1 86 ? -4.390 -14.228 1.160 1.00 84.12 86 CYS A C 1
ATOM 665 O O . CYS A 1 86 ? -5.501 -13.986 0.687 1.00 84.12 86 CYS A O 1
ATOM 667 N N . SER A 1 87 ? -4.025 -15.474 1.470 1.00 81.44 87 SER A N 1
ATOM 668 C CA . SER A 1 87 ? -4.783 -16.680 1.097 1.00 81.44 87 SER A CA 1
ATOM 669 C C . SER A 1 87 ? -6.174 -16.761 1.738 1.00 81.44 87 SER A C 1
ATOM 671 O O . SER A 1 87 ? -7.081 -17.370 1.180 1.00 81.44 87 SER A O 1
ATOM 673 N N . ASN A 1 88 ? -6.364 -16.129 2.902 1.00 71.56 88 ASN A N 1
ATOM 674 C CA . ASN A 1 88 ? -7.634 -16.112 3.643 1.00 71.56 88 ASN A CA 1
ATOM 675 C C . ASN A 1 88 ? -8.418 -14.795 3.520 1.00 71.56 88 ASN A C 1
ATOM 677 O O . ASN A 1 88 ? -9.404 -14.577 4.231 1.00 71.56 88 ASN A O 1
ATOM 681 N N . VAL A 1 89 ? -8.002 -13.886 2.640 1.00 71.06 89 VAL A N 1
ATOM 682 C CA . VAL A 1 89 ? -8.698 -12.612 2.476 1.00 71.06 89 VAL A CA 1
ATOM 683 C C . VAL A 1 89 ? -9.942 -12.812 1.615 1.00 71.06 89 VAL A C 1
ATOM 685 O O . VAL A 1 89 ? -9.862 -12.982 0.401 1.00 71.06 89 VAL A O 1
ATOM 688 N N . LYS A 1 90 ? -11.126 -12.768 2.247 1.00 59.28 90 LYS A N 1
ATOM 689 C CA . LYS A 1 90 ? -12.394 -12.742 1.508 1.00 59.28 90 LYS A CA 1
ATOM 690 C C . LYS A 1 90 ? -12.404 -11.481 0.630 1.00 59.28 90 LYS A C 1
ATOM 692 O O . LYS A 1 90 ? -12.221 -10.390 1.185 1.00 59.28 90 LYS A O 1
ATOM 697 N N . PRO A 1 91 ? -12.623 -11.595 -0.695 1.00 54.09 91 PRO A N 1
ATOM 698 C CA . PRO A 1 91 ? -12.690 -10.434 -1.569 1.00 54.09 91 PRO A CA 1
ATOM 699 C C . PRO A 1 91 ? -13.763 -9.473 -1.054 1.00 54.09 91 PRO A C 1
ATOM 701 O O . PRO A 1 91 ? -14.861 -9.898 -0.684 1.00 54.09 91 PRO A O 1
ATOM 704 N N . ALA A 1 92 ? -13.449 -8.176 -1.043 1.00 51.06 92 ALA A N 1
ATOM 705 C CA . ALA A 1 92 ? -14.325 -7.127 -0.517 1.00 51.06 92 ALA A CA 1
ATOM 706 C C . ALA A 1 92 ? -15.688 -7.032 -1.240 1.00 51.06 92 ALA A C 1
ATOM 708 O O . ALA A 1 92 ? -16.583 -6.349 -0.757 1.00 51.06 92 ALA A O 1
ATOM 709 N N . ASN A 1 93 ? -15.878 -7.776 -2.337 1.00 46.31 93 ASN A N 1
ATOM 710 C CA . ASN A 1 93 ? -17.127 -7.892 -3.084 1.00 46.31 93 ASN A CA 1
ATOM 711 C C . ASN A 1 93 ? -17.554 -9.352 -3.280 1.00 46.31 93 ASN A C 1
ATOM 713 O O . ASN A 1 93 ? -17.624 -9.856 -4.396 1.00 46.31 93 ASN A O 1
ATOM 717 N N . GLN A 1 94 ? -17.910 -10.027 -2.191 1.00 39.97 94 GLN A N 1
ATOM 718 C CA . GLN A 1 94 ? -18.974 -11.026 -2.253 1.00 39.97 94 GLN A CA 1
ATOM 719 C C . GLN A 1 94 ? -19.937 -10.772 -1.101 1.00 39.97 94 GLN A C 1
ATOM 721 O O . GLN A 1 94 ? -19.782 -11.304 0.004 1.00 39.97 94 GLN A O 1
ATOM 726 N N . SER A 1 95 ? -20.968 -9.976 -1.393 1.00 45.41 95 SER A N 1
ATOM 727 C CA . SER A 1 95 ? -22.278 -10.212 -0.800 1.00 45.41 95 SER A CA 1
ATOM 728 C C . SER A 1 95 ? -22.677 -11.638 -1.181 1.00 45.41 95 SER A C 1
ATOM 730 O O . SER A 1 95 ? -23.256 -11.891 -2.233 1.00 45.41 95 SER A O 1
ATOM 732 N N . SER A 1 96 ? -22.260 -12.604 -0.366 1.00 38.03 96 SER A N 1
ATOM 733 C CA . SER A 1 96 ? -22.779 -13.961 -0.407 1.00 38.03 96 SER A CA 1
ATOM 734 C C . SER A 1 96 ? -24.194 -13.881 0.160 1.00 38.03 96 SER A C 1
ATOM 736 O O . SER A 1 96 ? -24.423 -14.123 1.344 1.00 38.03 96 SER A O 1
ATOM 738 N N . THR A 1 97 ? -25.154 -13.482 -0.670 1.00 48.81 97 THR A N 1
ATOM 739 C CA . THR A 1 97 ? -26.565 -13.759 -0.419 1.00 48.81 97 THR A CA 1
ATOM 740 C C . THR A 1 97 ? -26.726 -15.274 -0.432 1.00 48.81 97 THR A C 1
ATOM 742 O O . THR A 1 97 ? -26.830 -15.866 -1.500 1.00 48.81 97 THR A O 1
ATOM 745 N N . SER A 1 98 ? -26.651 -15.895 0.747 1.00 48.91 98 SER A N 1
ATOM 746 C CA . SER A 1 98 ? -27.393 -17.093 1.179 1.00 48.91 98 SER A CA 1
ATOM 747 C C . SER A 1 98 ? -26.790 -17.628 2.481 1.00 48.91 98 SER A C 1
ATOM 749 O O . SER A 1 98 ? -26.147 -18.671 2.513 1.00 48.91 98 SER A O 1
ATOM 751 N N . HIS A 1 99 ? -27.031 -16.923 3.584 1.00 41.53 99 HIS A N 1
ATOM 752 C CA . HIS A 1 99 ? -27.268 -17.611 4.846 1.00 41.53 99 HIS A CA 1
ATOM 753 C C . HIS A 1 99 ? -28.737 -17.395 5.173 1.00 41.53 99 HIS A C 1
ATOM 755 O O . HIS A 1 99 ? -29.162 -16.274 5.450 1.00 41.53 99 HIS A O 1
ATOM 761 N N . THR A 1 100 ? -29.520 -18.468 5.101 1.00 49.72 100 THR A N 1
ATOM 762 C CA . THR A 1 100 ? -30.843 -18.538 5.716 1.00 49.72 100 THR A CA 1
ATOM 763 C C . THR A 1 100 ? -30.635 -18.429 7.220 1.00 49.72 100 THR A C 1
ATOM 765 O O . THR A 1 100 ? -30.460 -19.423 7.920 1.00 49.72 100 THR A O 1
ATOM 768 N N . ILE A 1 101 ? -30.557 -17.198 7.716 1.00 47.16 101 ILE A N 1
ATOM 769 C CA . ILE A 1 101 ? -30.584 -16.924 9.142 1.00 47.16 101 ILE A CA 1
ATOM 770 C C . ILE A 1 101 ? -32.061 -16.928 9.517 1.00 47.16 101 ILE A C 1
ATOM 772 O O . ILE A 1 101 ? -32.796 -16.003 9.176 1.00 47.16 101 ILE A O 1
ATOM 776 N N . ASN A 1 102 ? -32.498 -17.986 10.204 1.00 54.97 102 ASN A N 1
ATOM 777 C CA . ASN A 1 102 ? -33.723 -17.949 10.997 1.00 54.97 102 ASN A CA 1
ATOM 778 C C . ASN A 1 102 ? -33.517 -16.915 12.107 1.00 54.97 102 ASN A C 1
ATOM 780 O O . ASN A 1 102 ? -33.069 -17.236 13.207 1.00 54.97 102 ASN A O 1
ATOM 784 N N . LEU A 1 103 ? -33.782 -15.653 11.783 1.00 45.53 103 LEU A N 1
ATOM 785 C CA . LEU A 1 103 ? -33.767 -14.560 12.733 1.00 45.53 103 LEU A CA 1
ATOM 786 C C . LEU A 1 103 ? -35.157 -14.516 13.387 1.00 45.53 103 LEU A C 1
ATOM 788 O O . LEU A 1 103 ? -36.148 -14.361 12.666 1.00 45.53 103 LEU A O 1
ATOM 792 N N . PRO A 1 104 ? -35.282 -14.684 14.717 1.00 61.91 104 PRO A N 1
ATOM 793 C CA . PRO A 1 104 ? -36.555 -14.434 15.378 1.00 61.91 104 PRO A CA 1
ATOM 794 C C . PRO A 1 104 ? -36.979 -12.974 15.122 1.00 61.91 104 PRO A C 1
ATOM 796 O O . PRO A 1 104 ? -36.111 -12.100 15.040 1.00 61.91 104 PRO A O 1
ATOM 799 N N . PRO A 1 105 ? -38.289 -12.690 14.977 1.00 62.78 105 PRO A N 1
ATOM 800 C CA . PRO A 1 105 ? -38.771 -11.356 14.642 1.00 62.78 105 PRO A CA 1
ATOM 801 C C . PRO A 1 105 ? -38.249 -10.304 15.633 1.00 62.78 105 PRO A C 1
ATOM 803 O O . PRO A 1 105 ? -38.231 -10.572 16.841 1.00 62.78 105 PRO A O 1
ATOM 806 N N . PRO A 1 106 ? -37.861 -9.105 15.162 1.00 55.06 106 PRO A N 1
ATOM 807 C CA . PRO A 1 106 ? -37.427 -8.027 16.037 1.00 55.06 106 PRO A CA 1
ATOM 808 C C . PRO A 1 106 ? -38.562 -7.640 16.990 1.00 55.06 106 PRO A C 1
ATOM 810 O O . PRO A 1 106 ? -39.662 -7.257 16.591 1.00 55.06 106 PRO A O 1
ATOM 813 N N . HIS A 1 107 ? -38.279 -7.766 18.277 1.00 59.16 107 HIS A N 1
ATOM 814 C CA . HIS A 1 107 ? -39.164 -7.430 19.384 1.00 59.16 107 HIS A CA 1
ATOM 815 C C . HIS A 1 107 ? -39.237 -5.899 19.517 1.00 59.16 107 HIS A C 1
ATOM 817 O O . HIS A 1 107 ? -38.499 -5.279 20.275 1.00 59.16 107 HIS A O 1
ATOM 823 N N . PHE A 1 108 ? -40.147 -5.278 18.767 1.00 57.28 108 PHE A N 1
ATOM 824 C CA . PHE A 1 108 ? -40.454 -3.840 18.800 1.00 57.28 108 PHE A CA 1
ATOM 825 C C . PHE A 1 108 ? -41.277 -3.393 20.033 1.00 57.28 108 PHE A C 1
ATOM 827 O O . PHE A 1 108 ? -42.012 -2.412 19.966 1.00 57.28 108 PHE A O 1
ATOM 834 N N . ILE A 1 109 ? -41.181 -4.074 21.181 1.00 56.00 109 ILE A N 1
ATOM 835 C CA . ILE A 1 109 ? -42.035 -3.797 22.357 1.00 56.00 109 ILE A CA 1
ATOM 836 C C . ILE A 1 109 ? -41.212 -3.312 23.558 1.00 56.00 109 ILE A C 1
ATOM 838 O O . ILE A 1 109 ? -41.318 -3.842 24.657 1.00 56.00 109 ILE A O 1
ATOM 842 N N . SER A 1 110 ? -40.368 -2.294 23.375 1.00 55.53 110 SER A N 1
ATOM 843 C CA . SER A 1 110 ? -39.685 -1.665 24.518 1.00 55.53 110 SER A CA 1
ATOM 844 C C . SER A 1 110 ? -39.412 -0.171 24.335 1.00 55.53 110 SER A C 1
ATOM 846 O O . SER A 1 110 ? -38.337 0.314 24.674 1.00 55.53 110 SER A O 1
ATOM 848 N N . LEU A 1 111 ? -40.379 0.588 23.811 1.00 54.38 111 LEU A N 1
ATOM 849 C CA . LEU A 1 111 ? -40.307 2.061 23.814 1.00 54.38 111 LEU A CA 1
ATOM 850 C C . LEU A 1 111 ? -41.544 2.753 24.408 1.00 54.38 111 LEU A C 1
ATOM 852 O O . LEU A 1 111 ? -41.569 3.972 24.508 1.00 54.38 111 LEU A O 1
ATOM 856 N N . ILE A 1 112 ? -42.547 2.002 24.875 1.00 55.78 112 ILE A N 1
ATOM 857 C CA . ILE A 1 112 ? -43.812 2.587 25.357 1.00 55.78 112 ILE A CA 1
ATOM 858 C C . ILE A 1 112 ? -43.819 2.792 26.889 1.00 55.78 112 ILE A C 1
ATOM 860 O O . ILE A 1 112 ? -44.614 3.566 27.411 1.00 55.78 112 ILE A O 1
ATOM 864 N N . SER A 1 113 ? -42.899 2.177 27.643 1.00 56.09 113 SER A N 1
ATOM 865 C CA . SER A 1 113 ? -42.943 2.242 29.116 1.00 56.09 113 SER A CA 1
ATOM 866 C C . SER A 1 113 ? -42.437 3.560 29.719 1.00 56.09 113 SER A C 1
ATOM 868 O O . SER A 1 113 ? -42.767 3.864 30.863 1.00 56.09 113 SER A O 1
ATOM 870 N N . ILE A 1 114 ? -41.638 4.347 28.991 1.00 59.84 114 ILE A N 1
ATOM 871 C CA . ILE A 1 114 ? -40.987 5.542 29.556 1.00 59.84 114 ILE A CA 1
ATOM 872 C C . ILE A 1 114 ? -41.944 6.748 29.545 1.00 59.84 114 ILE A C 1
ATOM 874 O O . ILE A 1 114 ? -41.939 7.549 30.477 1.00 59.84 114 ILE A O 1
ATOM 878 N N . SER A 1 115 ? -42.839 6.844 28.555 1.00 60.38 115 SER A N 1
ATOM 879 C CA . SER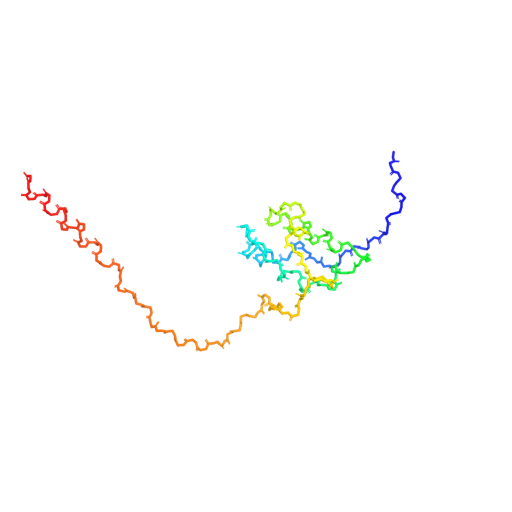 A 1 115 ? -43.790 7.960 28.445 1.00 60.38 115 SER A CA 1
ATOM 880 C C . SER A 1 115 ? -44.860 7.967 29.542 1.00 60.38 115 SER A C 1
ATOM 882 O O . SER A 1 115 ? -45.240 9.040 30.001 1.00 60.38 115 SER A O 1
ATOM 884 N N . PHE A 1 116 ? -45.305 6.802 30.028 1.00 62.22 116 PHE A N 1
ATOM 885 C CA . PHE A 1 116 ? -46.287 6.739 31.120 1.00 62.22 116 PHE A CA 1
ATOM 886 C C . PHE A 1 116 ? -45.704 7.157 32.477 1.00 62.22 116 PHE A C 1
ATOM 888 O O . PHE A 1 116 ? -46.411 7.761 33.281 1.00 62.22 116 PHE A O 1
ATOM 895 N N . PHE A 1 117 ? -44.412 6.910 32.717 1.00 70.69 117 PHE A N 1
ATOM 896 C CA . PHE A 1 117 ? -43.751 7.295 33.966 1.00 70.69 117 PHE A CA 1
ATOM 897 C C . PHE A 1 117 ? -43.608 8.819 34.094 1.00 70.69 117 PHE A C 1
ATOM 899 O O . PHE A 1 117 ? -43.895 9.382 35.149 1.00 70.69 117 PHE A O 1
ATOM 906 N N . PHE A 1 118 ? -43.253 9.508 33.004 1.00 71.62 118 PHE A N 1
ATOM 907 C CA . PHE A 1 118 ? -43.161 10.971 33.008 1.00 71.62 118 PHE A CA 1
ATOM 908 C C . PHE A 1 118 ? -44.529 11.645 33.146 1.00 71.62 118 PHE A C 1
ATOM 910 O O . PHE A 1 118 ? -44.657 12.583 33.929 1.00 71.62 118 PHE A O 1
ATOM 917 N N . ILE A 1 119 ? -45.567 11.146 32.465 1.00 75.38 119 ILE A N 1
ATOM 918 C CA . ILE A 1 119 ? -46.927 11.699 32.591 1.00 75.38 119 ILE A CA 1
ATOM 919 C C . ILE A 1 119 ? -47.449 11.541 34.030 1.00 75.38 119 ILE A C 1
ATOM 921 O O . ILE A 1 119 ? -48.000 12.493 34.577 1.00 75.38 119 ILE A O 1
ATOM 925 N N . PHE A 1 120 ? -47.205 10.397 34.679 1.00 74.19 120 PHE A N 1
ATOM 926 C CA . PHE A 1 120 ? -47.620 10.166 36.066 1.00 74.19 120 PHE A CA 1
ATOM 927 C C . PHE A 1 120 ? -46.926 11.116 37.063 1.00 74.19 120 PHE A C 1
ATOM 929 O O . PHE A 1 120 ? -47.583 11.666 37.951 1.00 74.19 120 PHE A O 1
ATOM 936 N N . LEU A 1 121 ? -45.624 11.382 36.879 1.00 73.94 121 LEU A N 1
ATOM 937 C CA . LEU A 1 121 ? -44.880 12.352 37.696 1.00 73.94 121 LEU A CA 1
ATOM 938 C C . LEU A 1 121 ? -45.414 13.782 37.531 1.00 73.94 121 LEU A C 1
ATOM 940 O O . LEU A 1 121 ? -45.598 14.477 38.529 1.00 73.94 121 LEU A O 1
ATOM 944 N N . PHE A 1 122 ? -45.722 14.208 36.302 1.00 75.06 122 PHE A N 1
ATOM 945 C CA . PHE A 1 122 ? -46.300 15.533 36.056 1.00 75.06 122 PHE A CA 1
ATOM 946 C C . PHE A 1 122 ? -47.704 15.679 36.663 1.00 75.06 122 PHE A C 1
ATOM 948 O O . PHE A 1 122 ? -47.999 16.711 37.263 1.00 75.06 122 PHE A O 1
ATOM 955 N N . THR A 1 123 ? -48.552 14.646 36.589 1.00 70.81 123 THR A N 1
ATOM 956 C CA . THR A 1 123 ? -49.894 14.698 37.197 1.00 70.81 123 THR A CA 1
ATOM 957 C C . THR A 1 123 ? -49.856 14.726 38.723 1.00 70.81 123 THR A C 1
ATOM 959 O O . THR A 1 123 ? -50.633 15.454 39.330 1.00 70.81 123 THR A O 1
ATOM 962 N N . SER A 1 124 ? -48.923 13.998 39.348 1.00 69.50 124 SER A N 1
ATOM 963 C CA . SER A 1 124 ? -48.746 13.984 40.805 1.00 69.50 124 SER A CA 1
ATOM 964 C C . SER A 1 124 ? -48.319 15.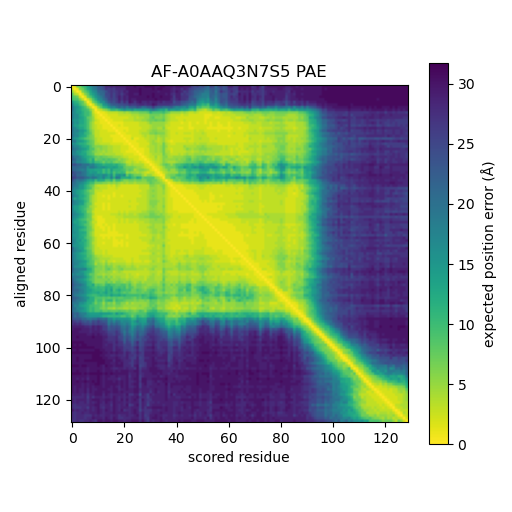349 41.352 1.00 69.50 124 SER A C 1
ATOM 966 O O . SER A 1 124 ? -48.787 15.741 42.421 1.00 69.50 124 SER A O 1
ATOM 968 N N . PHE A 1 125 ? -47.468 16.074 40.621 1.00 72.81 125 PHE A N 1
ATOM 969 C CA . PHE A 1 125 ? -46.956 17.382 41.030 1.00 72.81 125 PHE A CA 1
ATOM 970 C C . PHE A 1 125 ? -48.029 18.481 40.967 1.00 72.81 125 PHE A C 1
ATOM 972 O O . PHE A 1 125 ? -48.086 19.327 41.853 1.00 72.81 125 PHE A O 1
ATOM 979 N N . SER A 1 126 ? -48.924 18.439 39.971 1.00 70.38 126 SER A N 1
ATOM 980 C CA . SER A 1 126 ? -50.029 19.405 39.838 1.00 70.38 126 SER A CA 1
ATOM 981 C C . SER A 1 126 ? -51.160 19.233 40.854 1.00 70.38 126 SER A C 1
ATOM 983 O O . SER A 1 126 ? -51.911 20.172 41.061 1.00 70.38 126 SER A O 1
ATOM 985 N N . THR A 1 127 ? -51.316 18.066 41.483 1.00 68.56 127 THR A N 1
ATOM 986 C CA . THR A 1 127 ? -52.296 17.865 42.574 1.00 68.56 127 THR A CA 1
ATOM 987 C C . THR A 1 127 ? -51.760 18.218 43.963 1.00 68.56 127 THR A C 1
ATOM 989 O O . THR A 1 127 ? -52.528 18.202 44.922 1.00 68.56 127 THR A O 1
ATOM 992 N N . LEU A 1 128 ? -50.457 18.496 44.091 1.00 66.31 128 LEU A N 1
ATOM 993 C CA . LEU A 1 128 ? -49.806 18.835 45.363 1.00 66.31 128 LEU A CA 1
ATOM 994 C C . LEU A 1 128 ? -49.544 20.344 45.543 1.00 66.31 128 LEU A C 1
ATOM 996 O O . LEU A 1 128 ? -49.041 20.735 46.597 1.00 66.31 128 LEU A O 1
ATOM 1000 N N . TYR A 1 129 ? -49.863 21.163 44.536 1.00 59.38 129 TYR A N 1
ATOM 1001 C CA . TYR A 1 129 ? -49.747 22.625 44.530 1.00 59.38 129 TYR A CA 1
ATOM 1002 C C . TYR A 1 129 ? -51.100 23.245 44.182 1.00 59.38 129 TYR A C 1
ATOM 1004 O O . TYR A 1 129 ? -51.518 24.181 44.898 1.00 59.38 129 TYR A O 1
#

Secondary structure (DSSP, 8-state):
---------PBPP-S--TTS-THHHHHH-BTTB---HHHHGGGHHHHH-TTBSHHHHHHHHHHHHHTPPTTHHHHH---BTTB---TT---TT---------PPPP---SSSHHHHHHHHHHHHHHT--

Nearest PDB structures (foldseek):
  6a5e-assembly2_D  TM=9.246E-01  e=7.133E-08  Arabidopsis thaliana
  6a5d-assembly2_B  TM=7.996E-01  e=9.892E-08  Arabidopsis thaliana

Sequence (129 aa):
MVEVINEKLCAACKVDFENQNYTVLTSQCKGPQYPPKQFACPFADDINDLSTNCADVMFSYINIYGKYPPGLFANQCKGDELGLDCSNVKPANQSSTSHTINLPPPHFISLISISFFFIFLFTSFSTLY

Radius of gyration: 26.48 Å; Cα contacts (8 Å, |Δi|>4): 80; chains: 1; bounding box: 76×41×59 Å

pLDDT: mean 74.73, std 16.44, range [36.31, 95.25]

Solvent-accessible surface area (backbone atoms only — not comparable to full-atom values): 8580 Å² total; per-residue (Å²): 132,86,80,81,80,82,68,80,80,49,39,80,51,87,71,71,56,86,81,52,80,58,59,69,41,56,74,57,40,43,86,94,59,58,69,62,69,68,66,53,46,90,45,45,71,57,47,66,36,84,61,33,41,28,45,62,54,43,51,51,48,50,27,68,77,58,68,49,62,88,63,48,59,78,71,66,60,73,48,59,101,88,38,73,84,52,91,81,55,75,66,97,81,64,87,71,89,78,72,90,70,90,68,78,80,83,82,86,83,80,76,69,73,64,62,58,55,54,53,52,54,55,56,56,54,66,76,76,111

Organism: Vigna mungo (NCBI:txid3915)

Mean predicted aligned error: 16.08 Å